Protein AF-A0A3C0ADY3-F1 (afdb_monomer_lite)

Sequence (126 aa):
NEIINDLRREVAVVNEAEVFIIPPPPVRGIGRGGGYKMYVQDQGGAGVDALNQVTERMVAQANQQPGLVQVFSNFRISVPQIYANVDRTKAQMLDIPISNIFEALEVYLGSVYVNDFNFLGRTYRV

Radius of gyration: 23.96 Å; chains: 1; bounding box: 58×38×64 Å

Secondary structure (DSSP, 8-state):
-HHHHHHHHHHTT-SSS-----PPPSSTTS-SSSS-------SS---HHHHHHHHHHHHHHHTTSTT--S------S----------HHHHHHTT--HHHHHHHHHHHHS-----EEEETTEEEE-

pLDDT: mean 90.28, std 5.93, range [69.62, 96.88]

Structure (mmCIF, N/CA/C/O backbone):
data_AF-A0A3C0ADY3-F1
#
_entry.id   AF-A0A3C0ADY3-F1
#
loop_
_atom_site.group_PDB
_atom_site.id
_atom_site.type_symbol
_atom_site.label_atom_id
_atom_site.label_alt_id
_atom_site.label_comp_id
_atom_site.label_asym_id
_atom_site.label_entity_id
_atom_site.label_seq_id
_atom_site.pdbx_PDB_ins_code
_atom_site.Cartn_x
_atom_site.Cartn_y
_atom_site.Cartn_z
_atom_site.occupancy
_atom_site.B_iso_or_equiv
_atom_site.auth_seq_id
_atom_site.auth_comp_id
_atom_site.auth_asym_id
_atom_site.auth_atom_id
_atom_site.pdbx_PDB_model_num
ATOM 1 N N . ASN A 1 1 ? -11.009 7.387 28.832 1.00 69.62 1 ASN A N 1
ATOM 2 C CA . ASN A 1 1 ? -11.753 7.228 27.562 1.00 69.62 1 ASN A CA 1
ATOM 3 C C . ASN A 1 1 ? -12.103 8.549 26.890 1.00 69.62 1 ASN A C 1
ATOM 5 O O . ASN A 1 1 ? -12.127 8.549 25.670 1.00 69.62 1 ASN A O 1
ATOM 9 N N . GLU A 1 2 ? -12.306 9.654 27.621 1.00 85.94 2 GLU A N 1
ATOM 10 C CA . GLU A 1 2 ? -12.551 10.985 27.021 1.00 85.94 2 GLU A CA 1
ATOM 11 C C . GLU A 1 2 ? -11.467 11.421 26.033 1.00 85.94 2 GLU A C 1
ATOM 13 O O . GLU A 1 2 ? -11.780 11.592 24.866 1.00 85.94 2 GLU A O 1
ATOM 18 N N . ILE A 1 3 ? -10.191 11.440 26.440 1.00 88.19 3 ILE A N 1
ATOM 19 C CA . ILE A 1 3 ? -9.079 11.883 25.571 1.00 88.19 3 ILE A CA 1
ATOM 20 C C . ILE A 1 3 ? -9.042 11.127 24.230 1.00 88.19 3 ILE A C 1
ATOM 22 O O . ILE A 1 3 ? -8.840 11.719 23.177 1.00 88.19 3 ILE A O 1
ATOM 26 N N . ILE A 1 4 ? -9.259 9.808 24.249 1.00 87.19 4 ILE A N 1
ATOM 27 C CA . ILE A 1 4 ? -9.271 8.988 23.024 1.00 87.19 4 ILE A CA 1
ATOM 28 C C . ILE A 1 4 ? -10.454 9.370 22.130 1.00 87.19 4 ILE A C 1
ATOM 30 O O . ILE A 1 4 ? -10.316 9.411 20.910 1.00 87.19 4 ILE A O 1
ATOM 34 N N . ASN A 1 5 ? -11.619 9.628 22.723 1.00 88.06 5 ASN A N 1
ATOM 35 C CA . ASN A 1 5 ? -12.807 10.022 21.978 1.00 88.06 5 ASN A CA 1
ATOM 36 C C . ASN A 1 5 ? -12.670 11.434 21.401 1.00 88.06 5 ASN A C 1
ATOM 38 O O . ASN A 1 5 ? -13.107 11.655 20.277 1.00 88.06 5 ASN A O 1
ATOM 42 N N . ASP A 1 6 ? -12.038 12.353 22.125 1.00 92.38 6 ASP A N 1
ATOM 43 C CA . ASP A 1 6 ? -11.783 13.710 21.647 1.00 92.38 6 ASP A CA 1
ATOM 44 C C . ASP A 1 6 ? -10.800 13.694 20.473 1.00 92.38 6 ASP A C 1
ATOM 46 O O . ASP A 1 6 ? -11.126 14.209 19.407 1.00 92.38 6 ASP A O 1
ATOM 50 N N . LEU A 1 7 ? -9.683 12.966 20.596 1.00 91.44 7 LEU A N 1
ATOM 51 C CA . LEU A 1 7 ? -8.731 12.777 19.495 1.00 91.44 7 LEU A CA 1
ATOM 52 C C . LEU A 1 7 ? -9.385 12.145 18.263 1.00 91.44 7 LEU A C 1
ATOM 54 O O . LEU A 1 7 ? -9.128 12.575 17.144 1.00 91.44 7 LEU A O 1
ATOM 58 N N . ARG A 1 8 ? -10.258 11.145 18.449 1.00 89.50 8 ARG A N 1
ATOM 59 C CA . ARG A 1 8 ? -11.019 10.545 17.341 1.00 89.50 8 ARG A CA 1
ATOM 60 C C . ARG A 1 8 ? -11.894 11.570 16.622 1.00 89.50 8 ARG A C 1
ATOM 62 O O . ARG A 1 8 ? -11.986 11.503 15.403 1.00 89.50 8 ARG A O 1
ATOM 69 N N . ARG A 1 9 ? -12.532 12.497 17.347 1.00 90.06 9 ARG A N 1
ATOM 70 C CA . ARG A 1 9 ? -13.331 13.568 16.729 1.00 90.06 9 ARG A CA 1
ATOM 71 C C . ARG A 1 9 ? -12.451 14.569 15.989 1.00 90.06 9 ARG A C 1
ATOM 73 O O . ARG A 1 9 ? -12.818 14.975 14.894 1.00 90.06 9 ARG A O 1
ATOM 80 N N . GLU A 1 10 ? -11.308 14.941 16.559 1.00 92.31 10 GLU A N 1
ATOM 81 C CA . GLU A 1 10 ? -10.384 15.889 15.927 1.00 92.31 10 GLU A CA 1
ATOM 82 C C . GLU A 1 10 ? -9.802 15.350 14.619 1.00 92.31 10 GLU A C 1
ATOM 84 O O . GLU A 1 10 ? -9.734 16.079 13.637 1.00 92.31 10 GLU A O 1
ATOM 89 N N . VAL A 1 11 ? -9.423 14.072 14.562 1.00 92.75 11 VAL A N 1
ATOM 90 C CA . VAL A 1 11 ? -8.849 13.492 13.334 1.00 92.75 11 VAL A CA 1
ATOM 91 C C . VAL A 1 11 ? -9.904 13.089 12.304 1.0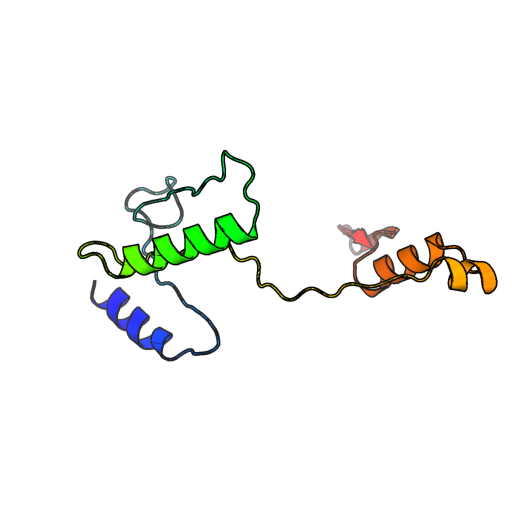0 92.75 11 VAL A C 1
ATOM 93 O O . VAL A 1 11 ? -9.566 12.904 11.139 1.00 92.75 11 VAL A O 1
ATOM 96 N N . ALA A 1 12 ? -11.180 12.988 12.694 1.00 89.44 12 ALA A N 1
ATOM 97 C CA . ALA A 1 12 ? -12.271 12.619 11.788 1.00 89.44 12 ALA A CA 1
ATOM 98 C C . ALA A 1 12 ? -12.549 13.665 10.696 1.00 89.44 12 ALA A C 1
ATOM 100 O O . ALA A 1 12 ? -13.263 13.364 9.744 1.00 89.44 12 ALA A O 1
ATOM 101 N N . VAL A 1 13 ? -12.011 14.884 10.822 1.00 93.31 13 VAL A N 1
ATOM 102 C CA . VAL A 1 13 ? -12.144 15.926 9.791 1.00 93.31 13 VAL A CA 1
ATOM 103 C C . VAL A 1 13 ? -11.159 15.765 8.626 1.00 93.31 13 VAL A C 1
ATOM 105 O O . VAL A 1 13 ? -11.287 16.473 7.628 1.00 93.31 13 VAL A O 1
ATOM 108 N N . VAL A 1 14 ? -10.168 14.874 8.742 1.00 93.50 14 VAL A N 1
ATOM 109 C CA . VAL A 1 14 ? -9.183 14.610 7.684 1.00 93.50 14 VAL A CA 1
ATOM 110 C C . VAL A 1 14 ? -9.828 13.724 6.618 1.00 93.50 14 VAL A C 1
ATOM 112 O O . VAL A 1 14 ? -10.237 12.606 6.916 1.00 93.50 14 VAL A O 1
ATOM 115 N N . ASN A 1 15 ? -9.910 14.208 5.376 1.00 91.56 15 ASN A N 1
ATOM 116 C CA . ASN A 1 15 ? -10.554 13.472 4.279 1.00 91.56 15 ASN A CA 1
ATOM 117 C C . ASN A 1 15 ? -9.545 12.678 3.435 1.00 91.56 15 ASN A C 1
ATOM 119 O O . ASN A 1 15 ? -9.909 11.720 2.760 1.00 91.56 15 ASN A O 1
ATOM 123 N N . GLU A 1 16 ? -8.273 13.076 3.459 1.00 92.31 16 GLU A N 1
ATOM 124 C CA . GLU A 1 16 ? -7.204 12.527 2.622 1.00 92.31 16 GLU A CA 1
ATOM 125 C C . GLU A 1 16 ? -6.503 11.312 3.252 1.00 92.31 16 GLU A C 1
ATOM 127 O O . GLU A 1 16 ? -5.651 10.691 2.615 1.00 92.31 16 GLU A O 1
ATOM 132 N N . ALA A 1 17 ? -6.825 10.975 4.504 1.00 88.75 17 ALA A N 1
ATOM 133 C CA . ALA A 1 17 ? -6.211 9.873 5.231 1.00 88.75 17 ALA A CA 1
ATOM 134 C C . ALA A 1 17 ? -7.142 9.300 6.304 1.00 88.75 17 ALA A C 1
ATOM 136 O O . ALA A 1 17 ? -7.870 10.028 6.972 1.00 88.75 17 ALA A O 1
ATOM 137 N N . GLU A 1 18 ? -7.033 7.993 6.538 1.00 85.38 18 GLU A N 1
ATOM 138 C CA . GLU A 1 18 ? -7.639 7.342 7.697 1.00 85.38 18 GLU A CA 1
ATOM 139 C C . GLU A 1 18 ? -6.668 7.363 8.881 1.00 85.38 18 GLU A C 1
ATOM 141 O O . GLU A 1 18 ? -5.536 6.878 8.790 1.00 85.38 18 GLU A O 1
ATOM 146 N N . VAL A 1 19 ? -7.114 7.910 10.013 1.00 88.56 19 VAL A N 1
ATOM 147 C CA . VAL A 1 19 ? -6.302 8.021 11.229 1.00 88.56 19 VAL A CA 1
ATOM 148 C C . VAL A 1 19 ? -6.903 7.175 12.344 1.00 88.56 19 VAL A C 1
ATOM 150 O O . VAL A 1 19 ? -8.034 7.382 12.780 1.00 88.56 19 VAL A O 1
ATOM 153 N N . PHE A 1 20 ? -6.110 6.233 12.853 1.00 85.38 20 PHE A N 1
ATOM 154 C CA . PHE A 1 20 ? -6.523 5.309 13.904 1.00 85.38 20 PHE A CA 1
ATOM 155 C C . PHE A 1 20 ? -5.840 5.640 15.232 1.00 85.38 20 PHE A C 1
ATOM 157 O O . PHE A 1 20 ? -4.620 5.547 15.360 1.00 85.38 20 PHE A O 1
ATOM 164 N N . ILE A 1 21 ? -6.637 5.958 16.256 1.00 86.62 21 ILE A N 1
ATOM 165 C CA . ILE A 1 21 ? -6.146 6.136 17.628 1.00 86.62 21 ILE A CA 1
ATOM 166 C C . ILE A 1 21 ? -6.210 4.788 18.345 1.00 86.62 21 ILE A C 1
ATOM 168 O O . ILE A 1 21 ? -7.298 4.244 18.555 1.00 86.62 21 ILE A O 1
ATOM 172 N N . ILE A 1 22 ? -5.047 4.233 18.692 1.00 84.50 22 ILE A N 1
ATOM 173 C CA . ILE A 1 22 ? -4.919 2.908 19.310 1.00 84.50 22 ILE A CA 1
ATOM 174 C C . ILE A 1 22 ? -4.165 3.055 20.638 1.00 84.50 22 ILE A C 1
ATOM 176 O O . ILE A 1 22 ? -2.995 3.441 20.629 1.00 84.50 22 ILE A O 1
ATOM 180 N N . PRO A 1 23 ? -4.794 2.757 21.789 1.00 81.69 23 PRO A N 1
ATOM 181 C CA . PRO A 1 23 ? -4.100 2.796 23.066 1.00 81.69 23 PRO A CA 1
ATOM 182 C C . PRO A 1 23 ? -3.071 1.654 23.169 1.00 81.69 23 PRO A C 1
ATOM 184 O O . PRO A 1 23 ? -3.300 0.558 22.637 1.00 81.69 23 PRO A O 1
ATOM 187 N N . PRO A 1 24 ? -1.947 1.875 23.874 1.00 81.06 24 PRO A N 1
ATOM 188 C CA . PRO A 1 24 ? -0.952 0.835 24.101 1.00 81.06 24 PRO A CA 1
ATOM 189 C C . PRO A 1 24 ? -1.549 -0.332 24.907 1.00 81.06 24 PRO A C 1
ATOM 191 O O . PRO A 1 24 ? -2.505 -0.140 25.665 1.00 81.06 24 PRO A O 1
ATOM 194 N N . PRO A 1 25 ? -1.000 -1.552 24.773 1.00 81.12 25 PRO A N 1
ATOM 195 C CA . PRO A 1 25 ? -1.491 -2.694 25.530 1.00 81.12 25 PRO A CA 1
ATOM 196 C C . PRO A 1 25 ? -1.218 -2.529 27.038 1.00 81.12 25 PRO A C 1
ATOM 198 O O . PRO A 1 25 ? -0.207 -1.928 27.411 1.00 81.12 25 PRO A O 1
ATOM 201 N N . PRO A 1 26 ? -2.052 -3.122 27.917 1.00 80.81 26 PRO A N 1
ATOM 202 C CA . PRO A 1 26 ? -1.844 -3.072 29.369 1.00 80.81 26 PRO A CA 1
ATOM 203 C C . PRO A 1 26 ? -0.514 -3.700 29.810 1.00 80.81 26 PRO A C 1
ATOM 205 O O . PRO A 1 26 ? 0.087 -3.272 30.793 1.00 80.81 26 PRO A O 1
ATOM 208 N N . VAL A 1 27 ? -0.044 -4.709 29.068 1.00 81.62 27 VAL A N 1
ATOM 209 C CA . VAL A 1 27 ? 1.230 -5.394 29.305 1.00 81.62 27 VAL A CA 1
ATOM 210 C C . VAL A 1 27 ? 2.218 -5.017 28.206 1.00 81.62 27 VAL A C 1
ATOM 212 O O . VAL A 1 27 ? 2.003 -5.290 27.022 1.00 81.62 27 VAL A O 1
ATOM 215 N N . ARG A 1 28 ? 3.330 -4.395 28.606 1.00 77.81 28 ARG A N 1
ATOM 216 C CA . ARG A 1 28 ? 4.417 -4.031 27.689 1.00 77.81 28 ARG A CA 1
ATOM 217 C C . ARG A 1 28 ? 5.061 -5.290 27.098 1.00 77.81 28 ARG A C 1
ATOM 219 O O . ARG A 1 28 ? 5.278 -6.263 27.808 1.00 77.81 28 ARG A O 1
ATOM 226 N N . GLY A 1 29 ? 5.392 -5.247 25.807 1.00 77.44 29 GLY A N 1
ATOM 227 C CA . GLY A 1 29 ? 6.090 -6.332 25.101 1.00 77.44 29 GLY A CA 1
ATOM 228 C C . GLY A 1 29 ? 5.192 -7.332 24.363 1.00 77.44 29 GLY A C 1
ATOM 229 O O . GLY A 1 29 ? 5.708 -8.121 23.583 1.00 77.44 29 GLY A O 1
ATOM 230 N N . ILE A 1 30 ? 3.866 -7.273 24.538 1.00 79.00 30 ILE A N 1
ATOM 231 C CA . ILE A 1 30 ? 2.915 -8.199 23.883 1.00 79.00 30 ILE A CA 1
ATOM 232 C C . ILE A 1 30 ? 2.373 -7.637 22.552 1.00 79.00 30 ILE A C 1
ATOM 234 O O . ILE A 1 30 ? 1.759 -8.341 21.756 1.00 79.00 30 ILE A O 1
ATOM 238 N N . GLY A 1 31 ? 2.643 -6.365 22.254 1.00 73.12 31 GLY A N 1
ATOM 239 C CA . GLY A 1 31 ? 2.246 -5.744 20.996 1.00 73.12 31 GLY A CA 1
ATOM 240 C C . GLY A 1 31 ? 2.357 -4.227 21.027 1.00 73.12 31 GLY A C 1
ATOM 241 O O . GLY A 1 31 ? 2.823 -3.640 22.002 1.00 73.12 31 GLY A O 1
ATOM 242 N N . ARG A 1 32 ? 1.923 -3.590 19.935 1.00 70.12 32 ARG A N 1
ATOM 243 C CA . ARG A 1 32 ? 1.895 -2.124 19.793 1.00 70.12 32 ARG A CA 1
ATOM 244 C C . ARG A 1 32 ? 0.510 -1.507 20.028 1.00 70.12 32 ARG A C 1
ATOM 246 O O . ARG A 1 32 ? 0.420 -0.294 20.141 1.00 70.12 32 ARG A O 1
ATOM 253 N N . GLY A 1 33 ? -0.539 -2.321 20.141 1.00 72.38 33 GLY A N 1
ATOM 254 C CA . GLY A 1 33 ? -1.906 -1.871 20.402 1.00 72.38 33 GLY A CA 1
ATOM 255 C C . GLY A 1 33 ? -2.698 -2.908 21.193 1.00 72.38 33 GLY A C 1
ATOM 256 O O . GLY A 1 33 ? -2.412 -4.102 21.097 1.00 72.38 33 GLY A O 1
ATOM 257 N N . GLY A 1 34 ? -3.651 -2.447 22.003 1.00 76.12 34 GLY A N 1
ATOM 258 C CA . GLY A 1 34 ? -4.626 -3.319 22.663 1.00 76.12 34 GLY A CA 1
ATOM 259 C C . GLY A 1 34 ? -5.688 -3.864 21.695 1.00 76.12 34 GLY A C 1
ATOM 260 O O . GLY A 1 34 ? -5.823 -3.376 20.576 1.00 76.12 34 GLY A O 1
ATOM 261 N N . GLY A 1 35 ? -6.462 -4.859 22.137 1.00 82.31 35 GLY A N 1
ATOM 262 C CA . GLY A 1 35 ? -7.553 -5.458 21.359 1.00 82.31 35 GLY A CA 1
ATOM 263 C C . GLY A 1 35 ? -7.236 -6.875 20.883 1.00 82.31 35 GLY A C 1
ATOM 264 O O . GLY A 1 35 ? -6.651 -7.663 21.624 1.00 82.31 35 GLY A O 1
ATOM 265 N N . TYR A 1 36 ? -7.644 -7.197 19.656 1.00 83.31 36 TYR A N 1
ATOM 266 C CA . TYR A 1 36 ? -7.454 -8.508 19.037 1.00 83.31 36 TYR A CA 1
ATOM 267 C C . TYR A 1 36 ? -6.727 -8.387 17.695 1.00 83.31 36 TYR A C 1
ATOM 269 O O . TYR A 1 36 ? -6.697 -7.328 17.070 1.00 83.31 36 TYR A O 1
ATOM 277 N N . LYS A 1 37 ? -6.149 -9.499 17.236 1.00 87.31 37 LYS A N 1
ATOM 278 C CA . LYS A 1 37 ? -5.539 -9.622 15.912 1.00 87.31 37 LYS A CA 1
ATOM 279 C C . LYS A 1 37 ? -5.967 -10.945 15.296 1.00 87.31 37 LYS A C 1
ATOM 281 O O . LYS A 1 37 ? -5.909 -11.976 15.958 1.00 87.31 37 LYS A O 1
ATOM 286 N N . MET A 1 38 ? -6.368 -10.905 14.033 1.00 91.12 38 MET A N 1
ATOM 287 C CA . MET A 1 38 ? -6.744 -12.082 13.252 1.00 91.12 38 MET A CA 1
ATOM 288 C C . MET A 1 38 ? -6.051 -12.038 11.892 1.00 91.12 38 MET A C 1
ATOM 290 O O . MET A 1 38 ? -5.568 -10.986 11.470 1.00 91.12 38 MET A O 1
ATOM 294 N N . TYR A 1 39 ? -6.018 -13.183 11.217 1.00 93.81 39 TYR A N 1
ATOM 295 C CA . TYR A 1 39 ? -5.554 -13.300 9.841 1.00 93.81 39 TYR A CA 1
ATOM 296 C 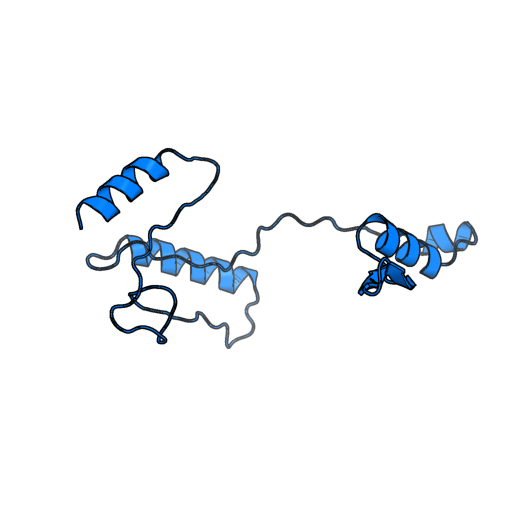C . TYR A 1 39 ? -6.664 -13.923 9.005 1.00 93.81 39 TYR A C 1
ATOM 298 O O . TYR A 1 39 ? -7.205 -14.963 9.372 1.00 93.81 39 TYR A O 1
ATOM 306 N N . VAL A 1 40 ? -6.987 -13.282 7.885 1.00 94.75 40 VAL A N 1
ATOM 307 C CA . VAL A 1 40 ? -7.829 -13.881 6.849 1.00 94.75 40 VAL A CA 1
ATOM 308 C C . VAL A 1 40 ? -6.898 -14.632 5.910 1.00 94.75 40 VAL A C 1
ATOM 310 O O . VAL A 1 40 ? -5.928 -14.058 5.416 1.00 94.75 40 VAL A O 1
ATOM 313 N N . GLN A 1 41 ? -7.162 -15.917 5.703 1.00 96.00 41 GLN A N 1
ATOM 314 C CA . GLN A 1 41 ? -6.328 -16.779 4.877 1.00 96.00 41 GLN A CA 1
ATOM 315 C C . GLN A 1 41 ? -7.151 -17.360 3.734 1.00 96.00 41 GLN A C 1
ATOM 317 O O . GLN A 1 41 ? -8.206 -17.951 3.953 1.00 96.00 41 GLN A O 1
ATOM 322 N N . ASP A 1 42 ? -6.620 -17.236 2.524 1.00 96.75 42 ASP A N 1
ATOM 323 C CA . ASP A 1 42 ? -7.074 -18.010 1.378 1.00 96.75 42 ASP A CA 1
ATOM 324 C C . ASP A 1 42 ? -6.373 -19.377 1.385 1.00 96.75 42 ASP A C 1
ATOM 326 O O . ASP A 1 42 ? -5.160 -19.468 1.199 1.00 96.75 42 ASP A O 1
ATOM 330 N N . GLN A 1 43 ? -7.132 -20.438 1.663 1.00 96.12 43 GLN A N 1
ATOM 331 C CA . GLN A 1 43 ? -6.638 -21.822 1.655 1.00 96.12 43 GLN A CA 1
ATOM 332 C C . GLN A 1 43 ? -6.885 -22.530 0.316 1.00 96.12 43 GLN A C 1
ATOM 334 O O . GLN A 1 43 ? -6.287 -23.571 0.060 1.00 96.12 43 GLN A O 1
ATOM 339 N N . GLY A 1 44 ? -7.776 -21.986 -0.518 1.00 95.75 44 GLY A N 1
ATOM 340 C CA . GLY A 1 44 ? -8.197 -22.590 -1.782 1.00 95.75 44 GLY A CA 1
ATOM 341 C C . GLY A 1 44 ? -7.482 -22.025 -3.007 1.00 95.75 44 GLY A C 1
ATOM 342 O O . GLY A 1 44 ? -7.643 -22.568 -4.095 1.00 95.75 44 GLY A O 1
ATOM 343 N N . GLY A 1 45 ? -6.711 -20.947 -2.850 1.00 95.31 45 GLY A N 1
ATOM 344 C CA . GLY A 1 45 ? -6.044 -20.272 -3.962 1.00 95.31 45 GLY A CA 1
ATOM 345 C C . GLY A 1 45 ? -7.011 -19.474 -4.840 1.00 95.31 45 GLY A C 1
ATOM 346 O O . GLY A 1 45 ? -6.816 -19.393 -6.049 1.00 95.31 45 GLY A O 1
ATOM 347 N N . ALA A 1 46 ? -8.056 -18.894 -4.246 1.00 96.25 46 ALA A N 1
ATOM 348 C CA . ALA A 1 46 ? -9.000 -18.002 -4.918 1.00 96.25 46 ALA A CA 1
ATOM 349 C C . ALA A 1 46 ? -8.360 -16.688 -5.414 1.00 96.25 46 ALA A C 1
ATOM 351 O O . ALA A 1 46 ? -8.917 -16.027 -6.290 1.00 96.25 46 ALA A O 1
ATOM 352 N N . GLY A 1 47 ? -7.196 -16.314 -4.875 1.00 96.12 47 GLY A N 1
ATOM 353 C CA . GLY A 1 47 ? -6.403 -15.178 -5.337 1.00 96.12 47 GLY A CA 1
ATOM 354 C C . GLY A 1 47 ? -6.631 -13.889 -4.544 1.00 96.12 47 GLY A C 1
ATOM 355 O O . GLY A 1 47 ? -7.511 -13.782 -3.686 1.00 96.12 47 GLY A O 1
ATOM 356 N N . VAL A 1 48 ? -5.794 -12.886 -4.827 1.00 94.75 48 VAL A N 1
ATOM 357 C CA . VAL A 1 48 ? -5.706 -11.652 -4.025 1.00 94.75 48 VAL A CA 1
ATOM 358 C C . VAL A 1 48 ? -6.965 -10.789 -4.098 1.00 94.75 48 VAL A C 1
ATOM 360 O O . VAL A 1 48 ? -7.348 -10.210 -3.084 1.00 94.75 48 VAL A O 1
ATOM 363 N N . ASP A 1 49 ? -7.648 -10.757 -5.245 1.00 95.00 49 ASP A N 1
ATOM 364 C CA . ASP A 1 49 ? -8.886 -9.990 -5.421 1.00 95.00 49 ASP A CA 1
ATOM 365 C C . ASP A 1 49 ? -10.019 -10.554 -4.558 1.00 95.00 49 ASP A C 1
ATOM 367 O O . ASP A 1 49 ? -10.702 -9.816 -3.844 1.00 95.00 49 ASP A O 1
ATOM 371 N N . ALA A 1 50 ? -10.185 -11.881 -4.568 1.00 95.69 50 ALA A N 1
ATOM 372 C CA . ALA A 1 50 ? -11.187 -12.567 -3.760 1.00 95.69 50 ALA A CA 1
ATOM 373 C C . ALA A 1 50 ? -10.897 -12.403 -2.261 1.00 95.69 50 ALA A C 1
ATOM 375 O O . ALA A 1 50 ? -11.802 -12.088 -1.481 1.00 95.69 50 ALA A O 1
ATOM 376 N N . LEU A 1 51 ? -9.628 -12.550 -1.862 1.00 96.75 51 LEU A N 1
ATOM 377 C CA . LEU A 1 51 ? -9.191 -12.324 -0.486 1.00 96.75 51 LEU A CA 1
ATOM 378 C C . LEU A 1 51 ? -9.471 -10.883 -0.034 1.00 96.75 51 LEU A C 1
ATOM 380 O O . LEU A 1 51 ? -9.958 -10.683 1.082 1.00 96.75 51 LEU A O 1
ATOM 384 N N . ASN A 1 52 ? -9.217 -9.890 -0.894 1.00 95.88 52 ASN A N 1
ATOM 385 C CA . ASN A 1 52 ? -9.488 -8.483 -0.596 1.00 95.88 52 ASN A CA 1
ATOM 386 C C . ASN A 1 52 ? -10.984 -8.245 -0.376 1.00 95.88 52 ASN A C 1
ATOM 388 O O . ASN A 1 52 ? -11.377 -7.741 0.673 1.00 95.88 52 ASN A O 1
ATOM 392 N N . GLN A 1 53 ? -11.830 -8.713 -1.297 1.00 95.06 53 GLN A N 1
ATOM 393 C CA . GLN A 1 53 ? -13.285 -8.559 -1.199 1.00 95.06 53 GLN A CA 1
ATOM 394 C C . GLN A 1 53 ? -13.879 -9.223 0.049 1.00 95.06 53 GLN A C 1
ATOM 396 O O . GLN A 1 53 ? -14.842 -8.721 0.630 1.00 95.06 53 GLN A O 1
ATOM 401 N N . VAL A 1 54 ? -13.375 -10.393 0.451 1.00 95.94 54 VAL A N 1
ATOM 402 C CA . VAL A 1 54 ? -13.831 -11.063 1.682 1.00 95.94 54 VAL A CA 1
ATOM 403 C C . VAL A 1 54 ? -13.348 -10.304 2.916 1.00 95.94 54 VAL A C 1
ATOM 405 O O . VAL A 1 54 ? -14.131 -10.096 3.843 1.00 95.94 54 VAL A O 1
ATOM 408 N N . THR A 1 55 ? -12.096 -9.843 2.916 1.00 96.38 55 THR A N 1
ATOM 409 C CA . THR A 1 55 ? -11.517 -9.077 4.027 1.00 96.38 55 THR A CA 1
ATOM 410 C C . THR A 1 55 ? -12.257 -7.756 4.241 1.00 96.38 55 THR A C 1
ATOM 412 O O . THR A 1 55 ? -12.644 -7.456 5.368 1.00 96.38 55 THR A O 1
ATOM 415 N N . GLU A 1 56 ? -12.520 -6.996 3.177 1.00 95.19 56 GLU A N 1
ATOM 416 C CA . GLU A 1 56 ? -13.269 -5.734 3.243 1.00 95.19 56 GLU A CA 1
ATOM 417 C C . GLU A 1 5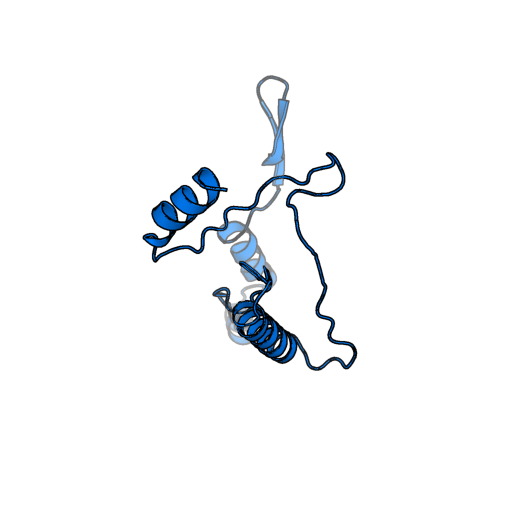6 ? -14.701 -5.950 3.744 1.00 95.19 56 GLU A C 1
ATOM 419 O O . GLU A 1 56 ? -15.155 -5.235 4.638 1.00 95.19 56 GLU A O 1
ATOM 424 N N . ARG A 1 57 ? -15.399 -6.983 3.249 1.00 95.88 57 ARG A N 1
ATOM 425 C CA . ARG A 1 57 ? -16.744 -7.335 3.735 1.00 95.88 57 ARG A CA 1
ATOM 426 C C . ARG A 1 57 ? -16.745 -7.713 5.213 1.00 95.88 57 ARG A C 1
ATOM 428 O O . ARG A 1 57 ? -17.612 -7.249 5.950 1.00 95.88 57 ARG A O 1
ATOM 435 N N . MET A 1 58 ? -15.774 -8.514 5.651 1.00 95.94 58 MET A N 1
ATOM 436 C CA . MET A 1 58 ? -15.625 -8.889 7.057 1.00 95.94 58 MET A CA 1
ATOM 437 C C . MET A 1 58 ? -15.411 -7.650 7.935 1.00 95.94 58 MET A C 1
ATOM 439 O O . MET A 1 58 ? -16.071 -7.511 8.961 1.00 95.94 58 MET A O 1
ATOM 443 N N . VAL A 1 59 ? -14.527 -6.734 7.528 1.00 95.12 59 VAL A N 1
ATOM 444 C CA . VAL A 1 59 ? -14.266 -5.482 8.254 1.00 95.12 59 VAL A CA 1
ATOM 445 C C . VAL A 1 59 ? -15.516 -4.597 8.301 1.00 95.12 59 VAL A C 1
ATOM 447 O O . VAL A 1 59 ? -15.864 -4.086 9.367 1.00 95.12 59 VAL A O 1
ATOM 450 N N . ALA A 1 60 ? -16.226 -4.445 7.181 1.00 95.19 60 ALA A N 1
ATOM 451 C CA . ALA A 1 60 ? -17.450 -3.650 7.111 1.00 95.19 60 ALA A CA 1
ATOM 452 C C . ALA A 1 60 ? -18.546 -4.195 8.040 1.00 95.19 60 ALA A C 1
ATOM 454 O O . ALA A 1 60 ? -19.154 -3.431 8.787 1.00 95.19 60 ALA A O 1
ATOM 455 N N . GLN A 1 61 ? -18.761 -5.514 8.049 1.00 96.44 61 GLN A N 1
ATOM 456 C CA . GLN A 1 61 ? -19.719 -6.162 8.949 1.00 96.44 61 GLN A CA 1
ATOM 457 C C . GLN A 1 61 ? -19.282 -6.077 10.414 1.00 96.44 61 GLN A C 1
ATOM 459 O O . GLN A 1 61 ? -20.100 -5.798 11.288 1.00 96.44 61 GLN A O 1
ATOM 464 N N . ALA A 1 62 ? -17.991 -6.262 10.700 1.00 95.12 62 ALA A N 1
ATOM 465 C CA . ALA A 1 62 ? -17.466 -6.179 12.057 1.00 95.12 62 ALA A CA 1
ATOM 466 C C . ALA A 1 62 ? -17.665 -4.783 12.667 1.00 95.12 62 ALA A C 1
ATOM 468 O O . ALA A 1 62 ? -18.001 -4.674 13.842 1.00 95.12 62 ALA A O 1
ATOM 469 N N . ASN A 1 63 ? -17.537 -3.717 11.873 1.00 93.44 63 ASN A N 1
ATOM 470 C CA . ASN A 1 63 ? -17.793 -2.352 12.340 1.00 93.44 63 ASN A CA 1
ATOM 471 C C . ASN A 1 63 ? -19.281 -2.039 12.589 1.00 93.44 63 ASN A C 1
ATOM 473 O O . ASN A 1 63 ? -19.583 -1.025 13.211 1.00 93.44 63 ASN A O 1
ATOM 477 N N . GLN A 1 64 ? -20.209 -2.893 12.148 1.00 95.75 64 GLN A N 1
ATOM 478 C CA . GLN A 1 64 ? -21.638 -2.780 12.473 1.00 95.75 64 GLN A CA 1
ATOM 479 C C . GLN A 1 64 ? -22.010 -3.544 13.754 1.00 95.75 64 GLN A C 1
ATOM 481 O O . GLN A 1 64 ? -23.094 -3.340 14.299 1.00 95.75 64 GLN A O 1
ATOM 486 N N . GLN A 1 65 ? -21.132 -4.428 14.240 1.00 95.88 65 GLN A N 1
ATOM 487 C CA . GLN A 1 65 ? -21.425 -5.300 15.369 1.00 95.88 65 GLN A CA 1
ATOM 488 C C . GLN A 1 65 ? -21.225 -4.572 16.709 1.00 95.88 65 GLN A C 1
ATOM 490 O O . GLN A 1 65 ? -20.118 -4.103 16.997 1.00 95.88 65 GLN A O 1
ATOM 495 N N . PRO A 1 66 ? -22.242 -4.539 17.593 1.00 93.62 66 PRO A N 1
ATOM 496 C CA . PRO A 1 66 ? -22.088 -3.994 18.936 1.00 93.62 66 PRO A 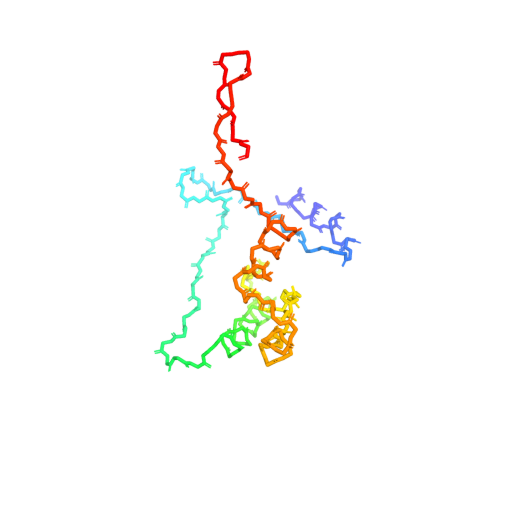CA 1
ATOM 497 C C . PRO A 1 66 ? -20.964 -4.695 19.710 1.00 93.62 66 PRO A C 1
ATOM 499 O O . PRO A 1 66 ? -20.878 -5.922 19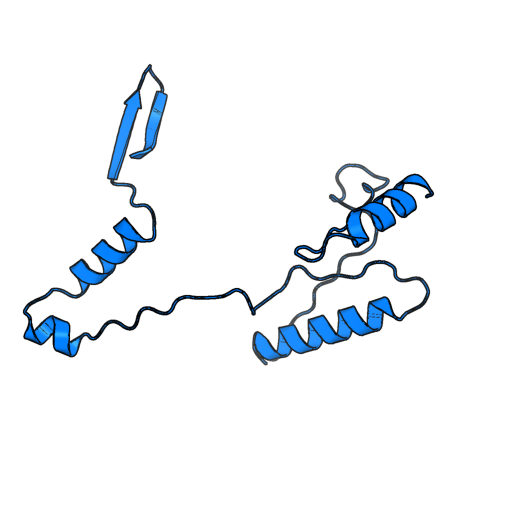.736 1.00 93.62 66 PRO A O 1
ATOM 502 N N . GLY A 1 67 ? -20.106 -3.909 20.363 1.00 88.88 67 GLY A N 1
ATOM 503 C CA . GLY A 1 67 ? -18.962 -4.411 21.134 1.00 88.88 67 GLY A CA 1
ATOM 504 C C . GLY A 1 67 ? -17.651 -4.494 20.347 1.00 88.88 67 GLY A C 1
ATOM 505 O O . GLY A 1 67 ? -16.592 -4.615 20.964 1.00 88.88 67 GLY A O 1
ATOM 506 N N . LEU A 1 68 ? -17.689 -4.357 19.018 1.00 88.62 68 LEU A N 1
ATOM 507 C CA . LEU A 1 68 ? -16.500 -4.133 18.202 1.00 88.62 68 LEU A CA 1
ATOM 508 C C . LEU A 1 68 ? -16.343 -2.640 17.921 1.00 88.62 68 LEU A C 1
ATOM 510 O O . LEU A 1 68 ? -17.314 -1.914 17.729 1.00 88.62 68 LEU A O 1
ATOM 514 N N . VAL A 1 69 ? -15.100 -2.168 17.937 1.00 84.31 69 VAL A N 1
ATOM 515 C CA . VAL A 1 69 ? -14.782 -0.757 17.720 1.00 84.31 69 VAL A CA 1
ATOM 516 C C . VAL A 1 69 ? -13.571 -0.680 16.812 1.00 84.31 69 VAL A C 1
ATOM 518 O O . VAL A 1 69 ? -12.536 -1.257 17.140 1.00 84.31 69 VAL A O 1
ATOM 521 N N . GLN A 1 70 ? -13.694 0.085 15.724 1.00 84.44 70 GLN A N 1
ATOM 522 C CA . GLN A 1 70 ? -12.566 0.482 14.881 1.00 84.44 70 GLN A CA 1
ATOM 523 C C . GLN A 1 70 ? -11.796 -0.738 14.348 1.00 84.44 70 GLN A C 1
ATOM 525 O O . GLN A 1 70 ? -10.586 -0.864 14.529 1.00 84.44 70 GLN A O 1
ATOM 530 N N . VAL A 1 71 ? -12.526 -1.668 13.728 1.00 90.25 71 VAL A N 1
ATOM 531 C CA . VAL A 1 71 ? -11.957 -2.849 13.073 1.00 90.25 71 VAL A CA 1
ATOM 532 C C . VAL A 1 71 ? -11.391 -2.420 11.726 1.00 90.25 71 VAL A C 1
ATOM 534 O O . VAL A 1 71 ? -12.075 -1.741 10.965 1.00 90.25 71 VAL A O 1
ATOM 537 N N . PHE A 1 72 ? -10.153 -2.800 11.422 1.00 90.88 72 PHE A N 1
ATOM 538 C CA . PHE A 1 72 ? -9.482 -2.411 10.182 1.00 90.88 72 PHE A CA 1
ATOM 539 C C . PHE A 1 72 ? -8.539 -3.509 9.685 1.00 90.88 72 PHE A C 1
ATOM 541 O O . PHE A 1 72 ? -8.184 -4.435 10.419 1.00 90.88 72 PHE A O 1
ATOM 548 N N . SER A 1 73 ? -8.112 -3.380 8.431 1.00 91.69 73 SER A N 1
ATOM 549 C CA . SER A 1 73 ? -7.067 -4.200 7.825 1.00 91.69 73 SER A CA 1
ATOM 550 C C . SER A 1 73 ? -6.050 -3.299 7.136 1.00 91.69 73 SER A C 1
ATOM 552 O O . SER A 1 73 ? -6.411 -2.300 6.527 1.00 91.69 73 SER A O 1
ATOM 554 N N . ASN A 1 74 ? -4.772 -3.671 7.201 1.00 88.88 74 ASN A N 1
ATOM 555 C CA . ASN A 1 74 ? -3.720 -3.008 6.423 1.00 88.88 74 ASN A CA 1
ATOM 556 C C . ASN A 1 74 ? -3.574 -3.600 5.011 1.00 88.88 74 ASN A C 1
ATOM 558 O O . ASN A 1 74 ? -2.758 -3.116 4.226 1.00 88.88 74 ASN A O 1
ATOM 562 N N . PHE A 1 75 ? -4.302 -4.678 4.708 1.00 92.38 75 PHE A N 1
ATOM 563 C CA . PHE A 1 75 ? -4.280 -5.315 3.399 1.00 92.38 75 PHE A CA 1
ATOM 564 C C . PHE A 1 75 ? -5.041 -4.454 2.390 1.00 92.38 75 PHE A C 1
ATOM 566 O O . PHE A 1 75 ? -6.197 -4.115 2.620 1.00 92.38 75 PHE A O 1
ATOM 573 N N . ARG A 1 76 ? -4.373 -4.101 1.292 1.00 87.94 76 ARG A N 1
ATOM 574 C CA . ARG A 1 76 ? -4.939 -3.349 0.172 1.00 87.94 76 ARG A CA 1
ATOM 575 C C . ARG A 1 76 ? -4.237 -3.765 -1.112 1.00 87.94 76 ARG A C 1
ATOM 577 O O . ARG A 1 76 ? -3.017 -3.920 -1.123 1.00 87.94 76 ARG A O 1
ATOM 584 N N . ILE A 1 77 ? -5.003 -3.905 -2.185 1.00 91.69 77 ILE A N 1
ATOM 585 C CA . ILE A 1 77 ? -4.495 -4.272 -3.518 1.00 91.69 77 ILE A CA 1
ATOM 586 C C . ILE A 1 77 ? -4.679 -3.154 -4.551 1.00 91.69 77 ILE A C 1
ATOM 588 O O . ILE A 1 77 ? -4.149 -3.232 -5.651 1.00 91.69 77 ILE A O 1
ATOM 592 N N . SER A 1 78 ? -5.380 -2.083 -4.182 1.00 87.62 78 SER A N 1
ATOM 593 C CA . SER A 1 78 ? -5.701 -0.928 -5.027 1.00 87.62 78 SER A CA 1
ATOM 594 C C . SER A 1 78 ? -4.603 0.141 -5.063 1.00 87.62 78 SER A C 1
ATOM 596 O O . SER A 1 78 ? -4.850 1.270 -5.484 1.00 87.62 78 SER A O 1
ATOM 598 N N . VAL A 1 79 ? -3.386 -0.184 -4.609 1.00 89.88 79 VAL A N 1
ATOM 599 C CA . VAL A 1 79 ? -2.254 0.748 -4.690 1.00 89.88 79 VAL A CA 1
ATOM 600 C C . VAL A 1 79 ? -1.933 0.976 -6.169 1.00 89.88 79 VAL A C 1
ATOM 602 O O . VAL A 1 79 ? -1.688 -0.009 -6.866 1.00 89.88 79 VAL A O 1
ATOM 605 N N . PRO A 1 80 ? -1.924 2.229 -6.663 1.00 89.25 80 PRO A N 1
ATOM 606 C CA . PRO A 1 80 ? -1.622 2.507 -8.061 1.00 89.25 80 PRO A CA 1
ATOM 607 C C . PRO A 1 80 ? -0.260 1.941 -8.468 1.00 89.25 80 PRO A C 1
ATOM 609 O O . PRO A 1 80 ? 0.731 2.113 -7.758 1.00 89.25 80 PRO A O 1
ATOM 612 N N . GLN A 1 81 ? -0.216 1.282 -9.625 1.00 90.19 81 GLN A N 1
ATOM 613 C CA . GLN A 1 81 ? 1.003 0.712 -10.194 1.00 90.19 81 GLN A CA 1
ATOM 614 C C . GLN A 1 81 ? 1.227 1.258 -11.601 1.00 90.19 81 GLN A C 1
ATOM 616 O O . GLN A 1 81 ? 0.277 1.508 -12.342 1.00 90.19 81 GLN A O 1
ATOM 621 N N . ILE A 1 82 ? 2.496 1.414 -11.972 1.00 90.12 82 ILE A N 1
ATOM 622 C CA . ILE A 1 82 ? 2.905 1.763 -13.332 1.00 90.12 82 ILE A CA 1
ATOM 623 C C . ILE A 1 82 ? 3.448 0.495 -13.987 1.00 90.12 82 ILE A C 1
ATOM 625 O O . ILE A 1 82 ? 4.401 -0.101 -13.489 1.00 90.12 82 ILE A O 1
ATOM 629 N N . TYR A 1 83 ? 2.851 0.094 -15.110 1.00 91.56 83 TYR A N 1
ATOM 630 C CA . TYR A 1 83 ? 3.336 -1.022 -15.916 1.00 91.56 83 TYR A CA 1
ATOM 631 C C . TYR A 1 83 ? 4.087 -0.502 -17.145 1.00 91.56 83 TYR A C 1
ATOM 633 O O . TYR A 1 83 ? 3.499 0.129 -18.024 1.00 91.56 83 TYR A O 1
ATOM 641 N N . ALA A 1 84 ? 5.389 -0.778 -17.210 1.00 90.81 84 ALA A N 1
ATOM 642 C CA . ALA A 1 84 ? 6.224 -0.450 -18.359 1.00 90.81 84 ALA A CA 1
ATOM 643 C C . ALA A 1 84 ? 6.237 -1.622 -19.354 1.00 90.81 84 ALA A C 1
ATOM 645 O O . ALA A 1 84 ? 6.867 -2.651 -19.113 1.00 90.81 84 ALA A O 1
ATOM 646 N N . ASN A 1 85 ? 5.548 -1.463 -20.487 1.00 93.69 85 ASN A N 1
ATOM 647 C CA . ASN A 1 85 ? 5.547 -2.456 -21.560 1.00 93.69 85 ASN A CA 1
ATOM 648 C C . ASN A 1 85 ? 6.737 -2.231 -22.512 1.00 93.69 85 ASN A C 1
ATOM 650 O O . ASN A 1 85 ? 6.726 -1.295 -23.312 1.00 93.69 85 ASN A O 1
ATOM 654 N N . VAL A 1 86 ? 7.765 -3.079 -22.420 1.00 94.25 86 VAL A N 1
ATOM 655 C CA . VAL A 1 86 ? 8.963 -3.000 -23.273 1.00 94.25 86 VAL A CA 1
ATOM 656 C C . VAL A 1 86 ? 8.748 -3.783 -24.570 1.00 94.25 86 VAL A C 1
ATOM 658 O O . VAL A 1 86 ? 8.688 -5.014 -24.561 1.00 94.25 86 VAL A O 1
ATOM 661 N N . ASP A 1 87 ? 8.708 -3.073 -25.700 1.00 96.06 87 ASP A N 1
ATOM 662 C CA . ASP A 1 87 ? 8.661 -3.678 -27.034 1.00 96.06 87 ASP A CA 1
ATOM 663 C C . ASP A 1 87 ? 10.037 -4.236 -27.427 1.00 96.06 87 ASP A C 1
ATOM 665 O O . ASP A 1 87 ? 10.941 -3.523 -27.875 1.00 96.06 87 ASP A O 1
ATOM 669 N N . ARG A 1 88 ? 10.186 -5.550 -27.253 1.00 95.12 88 ARG A N 1
ATOM 670 C CA . ARG A 1 88 ? 11.433 -6.263 -27.544 1.00 95.12 88 ARG A CA 1
ATOM 671 C C . ARG A 1 88 ? 11.731 -6.338 -29.038 1.00 95.12 88 ARG A C 1
ATOM 673 O O . ARG A 1 88 ? 12.897 -6.296 -29.417 1.00 95.12 88 ARG A O 1
ATOM 680 N N . THR A 1 89 ? 10.700 -6.435 -29.876 1.00 96.56 89 THR A N 1
ATOM 681 C CA . THR A 1 89 ? 10.854 -6.526 -31.331 1.00 96.56 89 THR A CA 1
ATOM 682 C C . THR A 1 89 ? 11.399 -5.214 -31.875 1.00 96.56 89 THR A C 1
ATOM 684 O O . THR A 1 89 ? 12.389 -5.213 -32.603 1.00 96.56 89 THR A O 1
ATOM 687 N N . LYS A 1 90 ? 10.825 -4.083 -31.456 1.00 96.38 90 LYS A N 1
ATOM 688 C CA . LYS A 1 90 ? 11.316 -2.760 -31.848 1.00 96.38 90 LYS A CA 1
ATOM 689 C C . LYS A 1 90 ? 12.730 -2.492 -31.337 1.00 96.38 90 LYS A C 1
ATOM 691 O O . LYS A 1 90 ? 13.536 -1.943 -32.080 1.00 96.38 90 LYS A O 1
ATOM 696 N N . ALA A 1 91 ? 13.047 -2.893 -30.105 1.00 96.56 91 ALA A N 1
ATOM 697 C CA . ALA A 1 91 ? 14.398 -2.749 -29.561 1.00 96.56 91 ALA A CA 1
ATOM 698 C C . ALA A 1 91 ? 15.437 -3.509 -30.404 1.00 96.56 91 ALA A C 1
ATOM 700 O O . ALA A 1 91 ? 16.454 -2.932 -30.773 1.00 96.56 91 ALA A O 1
ATOM 701 N N . GLN A 1 92 ? 15.140 -4.751 -30.799 1.00 94.69 92 GLN A N 1
ATOM 702 C CA . GLN A 1 92 ? 16.008 -5.539 -31.682 1.00 94.69 92 GLN A CA 1
ATOM 703 C C . GLN A 1 92 ? 16.166 -4.910 -33.072 1.00 94.69 92 GLN A C 1
ATOM 705 O O . GLN A 1 92 ? 17.271 -4.878 -33.601 1.00 94.69 92 GLN A O 1
ATOM 710 N N . MET A 1 93 ? 15.090 -4.371 -33.656 1.00 96.69 93 MET A N 1
ATOM 711 C CA . MET A 1 93 ? 15.154 -3.678 -34.953 1.00 96.69 93 MET A CA 1
ATOM 712 C C . MET A 1 93 ? 16.029 -2.418 -34.919 1.00 96.69 93 MET A C 1
ATOM 714 O O . MET A 1 93 ? 16.568 -2.023 -35.949 1.00 96.69 93 MET A O 1
ATOM 718 N N . LEU A 1 94 ? 16.141 -1.782 -33.753 1.00 96.88 94 LEU A N 1
ATOM 719 C CA . LEU A 1 94 ? 16.969 -0.599 -33.524 1.00 96.88 94 LEU A CA 1
ATOM 720 C C . LEU A 1 94 ? 18.370 -0.943 -32.991 1.00 96.88 94 LEU A C 1
ATOM 722 O O . LEU A 1 94 ? 19.102 -0.028 -32.626 1.00 96.88 94 LEU A O 1
ATOM 726 N N . ASP A 1 95 ? 18.726 -2.231 -32.930 1.00 96.19 95 ASP A N 1
ATOM 727 C CA . ASP A 1 95 ? 19.982 -2.738 -32.359 1.00 96.19 95 ASP A CA 1
ATOM 728 C C . ASP A 1 95 ? 20.221 -2.287 -30.902 1.00 96.19 95 ASP A C 1
ATOM 730 O O . ASP A 1 95 ? 21.341 -2.039 -30.463 1.00 96.19 95 ASP A O 1
ATOM 734 N N . ILE A 1 96 ? 19.137 -2.158 -30.127 1.00 96.88 96 ILE A N 1
ATOM 735 C CA . ILE A 1 96 ? 19.174 -1.800 -28.706 1.00 96.88 96 ILE A CA 1
ATOM 736 C C . ILE A 1 96 ? 19.124 -3.087 -27.870 1.00 96.88 96 ILE A C 1
ATOM 738 O O . ILE A 1 96 ? 18.100 -3.784 -27.877 1.00 96.88 96 ILE A O 1
ATOM 742 N N . PRO A 1 97 ? 20.175 -3.399 -27.088 1.00 95.69 97 PRO A N 1
ATOM 743 C CA . PRO A 1 97 ? 20.143 -4.522 -26.163 1.00 95.69 97 PRO A CA 1
ATOM 744 C C . PRO A 1 97 ? 19.047 -4.345 -25.109 1.00 95.69 97 PRO A C 1
ATOM 746 O O . PRO A 1 97 ? 18.954 -3.311 -24.448 1.00 95.69 97 PRO A O 1
ATOM 749 N N . ILE A 1 98 ? 18.239 -5.389 -24.904 1.00 93.56 98 ILE A N 1
ATOM 750 C CA . ILE A 1 98 ? 17.149 -5.383 -23.913 1.00 93.56 98 ILE A CA 1
ATOM 751 C C . ILE A 1 98 ? 17.674 -5.124 -22.494 1.00 93.56 98 ILE A C 1
ATOM 753 O O . ILE A 1 98 ? 17.007 -4.454 -21.708 1.00 93.56 98 ILE A O 1
ATOM 757 N N . SER A 1 99 ? 18.880 -5.607 -22.184 1.00 94.50 99 SER A N 1
ATOM 758 C CA . SER A 1 99 ? 19.569 -5.344 -20.917 1.00 94.50 99 SER A CA 1
ATOM 759 C C . SER A 1 99 ? 19.708 -3.851 -20.633 1.00 94.50 99 SER A C 1
ATOM 761 O O . SER A 1 99 ? 19.403 -3.425 -19.527 1.00 94.50 99 SER A O 1
ATOM 763 N N . ASN A 1 100 ? 20.072 -3.049 -21.638 1.00 94.75 100 ASN A N 1
ATOM 764 C CA . ASN A 1 100 ? 20.310 -1.615 -21.465 1.00 94.75 100 ASN A CA 1
ATOM 765 C C . ASN A 1 100 ? 19.014 -0.865 -21.124 1.00 94.75 100 ASN A C 1
ATOM 767 O O . ASN A 1 100 ? 19.040 0.124 -20.399 1.00 94.75 100 ASN A O 1
ATOM 771 N N . ILE A 1 101 ? 17.867 -1.336 -21.632 1.00 93.69 101 ILE A N 1
ATOM 772 C CA . ILE A 1 101 ? 16.556 -0.755 -21.311 1.00 93.69 101 ILE A CA 1
ATOM 773 C C . ILE A 1 101 ? 16.226 -0.994 -19.835 1.00 93.69 101 ILE A C 1
ATOM 775 O O . ILE A 1 101 ? 15.804 -0.069 -19.146 1.00 93.69 101 ILE A O 1
ATOM 779 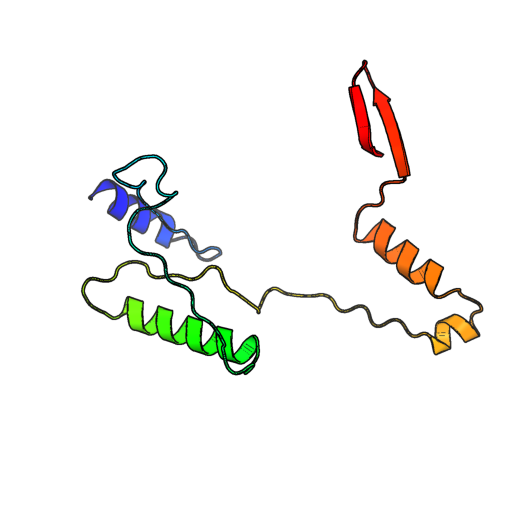N N . PHE A 1 102 ? 16.425 -2.220 -19.341 1.00 92.12 102 PHE A N 1
ATOM 780 C CA . PHE A 1 102 ? 16.159 -2.539 -17.938 1.00 92.12 102 PHE A CA 1
ATOM 781 C C . PHE A 1 102 ? 17.160 -1.877 -16.990 1.00 92.12 102 PHE A C 1
ATOM 783 O O . PHE A 1 102 ? 16.731 -1.337 -15.979 1.00 92.12 102 PHE A O 1
ATOM 790 N N . GLU A 1 103 ? 18.444 -1.814 -17.350 1.00 92.12 103 GLU A N 1
ATOM 791 C CA . GLU A 1 103 ? 19.461 -1.082 -16.585 1.00 92.12 103 GLU A CA 1
ATOM 792 C C . GLU A 1 103 ? 19.099 0.404 -16.456 1.00 92.12 103 GLU A C 1
ATOM 794 O O . GLU A 1 103 ? 19.107 0.956 -15.358 1.00 92.12 103 GLU A O 1
ATOM 799 N N . ALA A 1 104 ? 18.688 1.049 -17.554 1.00 93.00 104 ALA A N 1
ATOM 800 C CA . ALA A 1 104 ? 18.232 2.433 -17.505 1.00 93.00 104 ALA A CA 1
ATOM 801 C C . ALA A 1 104 ? 17.009 2.600 -16.586 1.00 93.00 104 ALA A C 1
ATOM 803 O O . ALA A 1 104 ? 16.968 3.523 -15.774 1.00 93.00 104 ALA A O 1
ATOM 804 N N . LEU A 1 105 ? 16.018 1.706 -16.673 1.00 91.88 105 LEU A N 1
ATOM 805 C CA . LEU A 1 105 ? 14.854 1.747 -15.783 1.00 91.88 105 LEU A CA 1
ATOM 806 C C . LEU A 1 105 ? 15.250 1.561 -14.311 1.00 91.88 105 LEU A C 1
ATOM 808 O O . LEU A 1 105 ? 14.753 2.301 -13.467 1.00 91.88 105 LEU A O 1
ATOM 812 N N . GLU A 1 106 ? 16.152 0.631 -13.995 1.00 89.19 106 GLU A N 1
ATOM 813 C CA . GLU A 1 106 ? 16.650 0.403 -12.631 1.00 89.19 106 GLU A CA 1
ATOM 814 C C . GLU A 1 106 ? 17.380 1.627 -12.070 1.00 89.19 106 GLU A C 1
ATOM 816 O O . GLU A 1 106 ? 17.125 2.026 -10.933 1.00 89.19 106 GLU A O 1
ATOM 821 N N . VAL A 1 107 ? 18.235 2.264 -12.876 1.00 90.81 107 VAL A N 1
ATOM 822 C CA . VAL A 1 107 ? 18.980 3.468 -12.481 1.00 90.81 107 VAL A CA 1
ATOM 823 C C . VAL A 1 107 ? 18.046 4.661 -12.253 1.00 90.81 107 VAL A C 1
ATOM 825 O O . VAL A 1 107 ? 18.198 5.367 -11.259 1.00 90.81 107 VAL A O 1
ATOM 828 N N . TYR A 1 108 ? 17.085 4.904 -13.152 1.00 90.25 108 TYR A N 1
ATOM 829 C CA . TYR A 1 108 ? 16.246 6.110 -13.102 1.00 90.25 108 TYR A CA 1
ATOM 830 C C . TYR A 1 108 ? 15.000 5.985 -12.216 1.00 90.25 108 TYR A C 1
ATOM 832 O O . TYR A 1 108 ? 14.532 6.998 -11.697 1.00 90.25 108 TYR A O 1
ATOM 840 N N . LEU A 1 109 ? 14.433 4.785 -12.064 1.00 89.94 109 LEU A N 1
ATOM 841 C CA . LEU A 1 109 ? 13.239 4.553 -11.236 1.00 89.94 109 LEU A CA 1
ATOM 842 C C . LEU A 1 109 ? 13.565 3.951 -9.868 1.00 89.94 109 LEU A C 1
ATOM 844 O O . LEU A 1 109 ? 12.719 3.976 -8.974 1.00 89.94 109 LEU A O 1
ATOM 848 N N . GLY A 1 110 ? 14.758 3.381 -9.716 1.00 86.19 110 GLY A N 1
ATOM 849 C CA . GLY A 1 110 ? 15.202 2.732 -8.496 1.00 86.19 110 GLY A CA 1
ATOM 850 C C . GLY A 1 110 ? 16.391 3.436 -7.857 1.00 86.19 110 GLY A C 1
ATOM 851 O O . GLY A 1 110 ? 16.501 4.660 -7.794 1.00 86.19 110 GLY A O 1
ATOM 852 N N . SER A 1 111 ? 17.278 2.627 -7.305 1.00 83.38 111 SER A N 1
ATOM 853 C CA . SER A 1 111 ? 18.584 3.053 -6.830 1.00 83.38 111 SER A CA 1
ATOM 854 C C . SER A 1 111 ? 19.546 1.929 -7.153 1.00 83.38 111 SER A C 1
ATOM 856 O O . SER A 1 111 ? 19.243 0.764 -6.894 1.00 83.38 111 SER A O 1
ATOM 858 N N . VAL A 1 112 ? 20.694 2.276 -7.716 1.00 85.69 112 VAL A N 1
ATOM 859 C CA . VAL A 1 112 ? 21.752 1.317 -8.016 1.00 85.69 112 VAL A CA 1
ATOM 860 C C . VAL A 1 112 ? 22.880 1.554 -7.034 1.00 85.69 112 VAL A C 1
ATOM 862 O O . VAL A 1 112 ? 23.348 2.675 -6.888 1.00 85.69 112 VAL A O 1
ATOM 865 N N . TYR A 1 113 ? 23.293 0.486 -6.358 1.00 87.06 113 TYR A N 1
ATOM 866 C CA . TYR A 1 113 ? 24.543 0.480 -5.617 1.00 87.06 113 TYR A CA 1
ATOM 867 C C . TYR A 1 113 ? 25.683 0.228 -6.599 1.00 87.06 113 TYR A C 1
ATOM 869 O O . TYR A 1 113 ? 25.700 -0.800 -7.279 1.00 87.06 113 TYR A O 1
ATOM 877 N N . VAL A 1 114 ? 26.634 1.149 -6.647 1.00 86.12 114 VAL A N 1
ATOM 878 C CA . VAL A 1 114 ? 27.834 1.052 -7.471 1.00 86.12 114 VAL A CA 1
ATOM 879 C C . VAL A 1 114 ? 29.011 0.615 -6.608 1.00 86.12 114 VAL A C 1
ATOM 881 O O . VAL A 1 114 ? 29.696 -0.353 -6.945 1.00 86.12 114 VAL A O 1
ATOM 884 N N . ASN A 1 115 ? 29.257 1.310 -5.494 1.00 88.69 115 ASN A N 1
ATOM 885 C CA . ASN A 1 115 ? 30.364 1.026 -4.582 1.00 88.69 115 ASN A CA 1
ATOM 886 C C . ASN A 1 115 ? 30.233 1.759 -3.234 1.00 88.69 115 ASN A C 1
ATOM 888 O O . ASN A 1 115 ? 29.285 2.491 -2.977 1.00 88.69 115 ASN A O 1
ATOM 892 N N . ASP A 1 116 ? 31.223 1.564 -2.364 1.00 93.75 116 ASP A N 1
ATOM 893 C CA . ASP A 1 116 ? 31.344 2.274 -1.096 1.00 93.75 116 ASP A CA 1
ATOM 894 C C . ASP A 1 116 ? 32.389 3.404 -1.190 1.00 93.75 116 ASP A C 1
ATOM 896 O O . ASP A 1 116 ? 33.493 3.213 -1.707 1.00 93.75 116 ASP A O 1
ATOM 900 N N . PHE A 1 117 ? 32.076 4.570 -0.620 1.00 94.12 117 PHE A N 1
ATOM 901 C CA . PHE A 1 117 ? 32.980 5.716 -0.482 1.00 94.12 117 PHE A CA 1
ATOM 902 C C . PHE A 1 117 ? 33.170 6.104 0.991 1.00 94.12 117 PHE A C 1
ATOM 904 O O . PHE A 1 117 ? 32.231 6.093 1.786 1.00 94.12 117 PHE A O 1
ATOM 911 N N . ASN A 1 118 ? 34.394 6.482 1.371 1.00 92.69 118 ASN A N 1
ATOM 912 C CA . ASN A 1 118 ? 34.705 6.928 2.730 1.00 92.69 118 ASN A CA 1
ATOM 913 C C . ASN A 1 118 ? 34.694 8.454 2.842 1.00 92.69 118 ASN A C 1
ATOM 915 O O . ASN A 1 118 ? 35.501 9.138 2.218 1.00 92.69 118 ASN A O 1
ATOM 919 N N . PHE A 1 119 ? 33.853 8.977 3.733 1.00 92.12 119 PHE A N 1
ATOM 920 C CA . PHE A 1 119 ? 33.798 10.394 4.073 1.00 92.12 119 PHE A CA 1
ATOM 921 C C . PHE A 1 119 ? 33.914 10.582 5.590 1.00 92.12 119 PHE A C 1
ATOM 923 O O . PHE A 1 119 ? 33.110 10.052 6.357 1.00 92.12 119 PHE A O 1
ATOM 930 N N . LEU A 1 120 ? 34.938 11.323 6.033 1.00 92.25 120 LEU A N 1
ATOM 931 C CA . LEU A 1 120 ? 35.216 11.611 7.453 1.00 92.25 120 LEU A CA 1
ATOM 932 C C . LEU A 1 120 ? 35.283 10.355 8.349 1.00 92.25 120 LEU A C 1
ATOM 934 O O . LEU A 1 120 ? 34.762 10.338 9.464 1.00 92.25 120 LEU A O 1
ATOM 938 N N . GLY A 1 121 ? 35.906 9.283 7.849 1.00 91.44 121 GLY A N 1
ATOM 939 C CA . GLY A 1 121 ? 36.069 8.025 8.590 1.00 91.44 121 GLY A CA 1
ATOM 940 C C . GLY A 1 121 ? 34.799 7.174 8.695 1.00 91.44 121 GLY A C 1
ATOM 941 O O . GLY A 1 121 ? 34.780 6.209 9.456 1.00 91.44 121 GLY A O 1
ATOM 942 N N . ARG A 1 122 ? 33.742 7.517 7.948 1.00 90.69 122 ARG A N 1
ATOM 943 C CA . ARG A 1 122 ? 32.530 6.704 7.802 1.00 90.69 122 ARG A CA 1
ATOM 944 C C . ARG A 1 122 ? 32.372 6.259 6.355 1.00 90.69 122 ARG A C 1
ATOM 946 O O . ARG A 1 122 ? 32.583 7.047 5.435 1.00 90.69 122 ARG A O 1
ATOM 953 N N . THR A 1 123 ? 31.978 5.007 6.177 1.00 92.00 123 THR A N 1
ATOM 954 C CA . THR A 1 123 ? 31.709 4.415 4.866 1.00 92.00 123 THR A CA 1
ATOM 955 C C . THR A 1 123 ? 30.251 4.649 4.481 1.00 92.00 123 THR A C 1
ATOM 957 O O . THR A 1 123 ? 29.349 4.386 5.278 1.00 92.00 123 THR A O 1
ATOM 960 N N . TYR A 1 124 ? 30.031 5.148 3.269 1.00 91.06 124 TYR A N 1
ATOM 961 C CA . TYR A 1 124 ? 28.723 5.408 2.677 1.00 91.06 124 TYR A CA 1
ATOM 962 C C . TYR A 1 124 ? 28.589 4.631 1.373 1.00 91.06 124 TYR A C 1
ATOM 964 O O . TYR A 1 124 ? 29.560 4.502 0.634 1.00 91.06 124 TYR A O 1
ATOM 972 N N . ARG A 1 125 ? 27.373 4.163 1.092 1.00 88.81 125 ARG A N 1
ATOM 973 C CA . ARG A 1 125 ? 27.023 3.545 -0.187 1.00 88.81 125 ARG A CA 1
ATOM 974 C C . ARG A 1 125 ? 26.788 4.626 -1.234 1.00 88.81 125 ARG A C 1
ATOM 976 O O . ARG A 1 125 ? 26.129 5.622 -0.925 1.00 88.81 125 ARG A O 1
ATOM 983 N N . VAL A 1 126 ? 27.309 4.399 -2.431 1.00 81.00 126 VAL A N 1
ATOM 984 C CA . VAL A 1 126 ? 27.122 5.210 -3.637 1.00 81.00 126 VAL A CA 1
ATOM 985 C C . VAL A 1 126 ? 26.383 4.382 -4.669 1.00 81.00 126 VAL A C 1
ATOM 987 O O . VAL A 1 126 ? 26.713 3.181 -4.808 1.00 81.00 126 VAL A O 1
#

Foldseek 3Di:
DVVQVVVVVVCVVDPPDDDDDFDQDPDPPPDRGDDDDDDQDDPPCPDLVVSVVVQVVVQVVQCVDPPRDDRDDPDDDPDDDDDDDDDPVVCVVVVHDPVVVVVVCCVPVHNDFDDWDDDPNDIDTD